Protein AF-A0A524KG65-F1 (afdb_monomer)

Sequence (149 aa):
MTSKSSDSTNLRGWHVHKFGGTSLGDADCFRRVADILLDEPVARQAVVVSAMARTTDALLGLVAAAEQSAPDIATRIDAIATRYQSTVLALVKQKHGSDEILKSFRSDLEDLRDVLRAIALVRQAGDRSRDLIAGYGEIWSSRLLAAYL

Foldseek 3Di:
DDDDDDCPPAQPDEAEEEDEQDCQQALVSLVVVVCVVVVDPHPHYHYAYAFHPCQLVLLLVLLLCLLVVPPCSVVSLVVSLVRLLVRLVSQQVPPVLSVVLNVVVVVLSVVSVVLSPVCNVVSDDDPVSSCSSSCVRRVSSVSSSVSND

Structure (mmCIF, N/CA/C/O backbone):
data_AF-A0A524KG65-F1
#
_entry.id   AF-A0A524KG65-F1
#
loop_
_atom_site.group_PDB
_atom_site.id
_atom_site.type_symbol
_atom_site.label_atom_id
_atom_site.label_alt_id
_atom_site.label_comp_id
_atom_site.label_asym_id
_atom_site.label_entity_id
_atom_site.label_seq_id
_atom_site.pdbx_PDB_ins_code
_atom_site.Cartn_x
_atom_site.Cartn_y
_atom_site.Cartn_z
_atom_site.occupancy
_atom_site.B_iso_or_equiv
_atom_site.auth_seq_id
_atom_site.auth_comp_id
_atom_site.auth_asym_id
_atom_site.auth_atom_id
_atom_site.pdbx_PDB_model_num
ATOM 1 N N . MET A 1 1 ? 12.817 -21.345 -51.011 1.00 40.97 1 MET A N 1
ATOM 2 C CA . MET A 1 1 ? 13.130 -20.112 -50.257 1.00 40.97 1 MET A CA 1
ATOM 3 C C . MET A 1 1 ? 11.965 -19.155 -50.429 1.00 40.97 1 MET A C 1
ATOM 5 O O . MET A 1 1 ? 11.880 -18.491 -51.448 1.00 40.97 1 MET A O 1
ATOM 9 N N . THR A 1 2 ? 11.033 -19.136 -49.483 1.00 35.50 2 THR A N 1
ATOM 10 C CA . THR A 1 2 ? 9.978 -18.117 -49.407 1.00 35.50 2 THR A CA 1
ATOM 11 C C . THR A 1 2 ? 10.112 -17.484 -48.036 1.00 35.50 2 THR A C 1
ATOM 13 O O . THR A 1 2 ? 9.916 -18.151 -47.019 1.00 35.50 2 THR A O 1
ATOM 16 N N . SER A 1 3 ? 10.574 -16.236 -48.021 1.00 42.12 3 SER A N 1
ATOM 17 C CA . SER A 1 3 ? 10.743 -15.449 -46.810 1.00 42.12 3 SER A CA 1
ATOM 18 C C . SER A 1 3 ? 9.386 -15.285 -46.131 1.00 42.12 3 SER A C 1
ATOM 20 O O . SER A 1 3 ? 8.423 -14.805 -46.725 1.00 42.12 3 SER A O 1
ATOM 22 N N . LYS A 1 4 ? 9.306 -15.691 -44.861 1.00 44.69 4 LYS A N 1
ATOM 23 C CA . LYS A 1 4 ? 8.278 -15.184 -43.956 1.00 44.69 4 LYS A CA 1
ATOM 24 C C . LYS A 1 4 ? 8.567 -13.697 -43.783 1.00 44.69 4 LYS A C 1
ATOM 26 O O . LYS A 1 4 ? 9.547 -13.337 -43.136 1.00 44.69 4 LYS A O 1
ATOM 31 N N . SER A 1 5 ? 7.752 -12.853 -44.408 1.00 44.78 5 SER A N 1
ATOM 32 C CA . SER A 1 5 ? 7.679 -11.437 -44.076 1.00 44.78 5 SER A CA 1
ATOM 33 C C . SER A 1 5 ? 7.322 -11.331 -42.597 1.00 44.78 5 SER A C 1
ATOM 35 O O . SER A 1 5 ? 6.235 -11.736 -42.186 1.00 44.78 5 SER A O 1
ATOM 37 N N . SER A 1 6 ? 8.276 -10.858 -41.801 1.00 48.06 6 SER A N 1
ATOM 38 C CA . SER A 1 6 ? 8.077 -10.473 -40.411 1.00 48.06 6 SER A CA 1
ATOM 39 C C . SER A 1 6 ? 6.921 -9.481 -40.332 1.00 48.06 6 SER A C 1
ATOM 41 O O . SER A 1 6 ? 6.982 -8.405 -40.927 1.00 48.06 6 SER A O 1
ATOM 43 N N . ASP A 1 7 ? 5.874 -9.888 -39.628 1.00 46.41 7 ASP A N 1
ATOM 44 C CA . ASP A 1 7 ? 4.652 -9.138 -39.384 1.00 46.41 7 ASP A CA 1
ATOM 45 C C . ASP A 1 7 ? 4.997 -7.868 -38.581 1.00 46.41 7 ASP A C 1
ATOM 47 O O . ASP A 1 7 ? 5.198 -7.902 -37.369 1.00 46.41 7 ASP A O 1
ATOM 51 N N . SER A 1 8 ? 5.157 -6.739 -39.273 1.00 50.00 8 SER A N 1
ATOM 52 C CA . SER A 1 8 ? 5.513 -5.430 -38.703 1.00 50.00 8 SER A CA 1
ATOM 53 C C . SER A 1 8 ? 4.308 -4.699 -38.093 1.00 50.00 8 SER A C 1
ATOM 55 O O . SER A 1 8 ? 4.357 -3.496 -37.827 1.00 50.00 8 SER A O 1
ATOM 57 N N . THR A 1 9 ? 3.212 -5.418 -37.851 1.00 49.22 9 THR A N 1
ATOM 58 C CA . THR A 1 9 ? 1.878 -4.827 -37.713 1.00 49.22 9 THR A CA 1
ATOM 59 C C . THR A 1 9 ? 1.445 -4.557 -36.268 1.00 49.22 9 THR A C 1
ATOM 61 O O . THR A 1 9 ? 0.345 -4.054 -36.066 1.00 49.22 9 THR A O 1
ATOM 64 N N . ASN A 1 10 ? 2.287 -4.795 -35.250 1.00 53.31 10 ASN A N 1
ATOM 65 C CA . ASN A 1 10 ? 1.865 -4.616 -33.847 1.00 53.31 10 ASN A CA 1
ATOM 66 C C . ASN A 1 10 ? 2.751 -3.725 -32.954 1.00 53.31 10 ASN A C 1
ATOM 68 O O . ASN A 1 10 ? 2.556 -3.678 -31.747 1.00 53.31 10 ASN A O 1
ATOM 72 N N . LEU A 1 11 ? 3.670 -2.932 -33.520 1.00 55.81 11 LEU A N 1
ATOM 73 C CA . LEU A 1 11 ? 4.512 -1.998 -32.740 1.00 55.81 11 LEU A CA 1
ATOM 74 C C . LEU A 1 11 ? 3.788 -0.712 -32.279 1.00 55.81 11 LEU A C 1
ATOM 76 O O . LEU A 1 11 ? 4.403 0.159 -31.668 1.00 55.81 11 LEU A O 1
ATOM 80 N N . ARG A 1 12 ? 2.495 -0.546 -32.599 1.00 67.19 12 ARG A N 1
ATOM 81 C CA . ARG A 1 12 ? 1.705 0.662 -32.272 1.00 67.19 12 ARG A CA 1
ATOM 82 C C . ARG A 1 12 ? 0.564 0.427 -31.275 1.00 67.19 12 ARG A C 1
ATOM 84 O O . ARG A 1 12 ? -0.044 1.408 -30.838 1.00 67.19 12 ARG A O 1
ATOM 91 N N . GLY A 1 13 ? 0.264 -0.829 -30.940 1.00 84.50 13 GLY A N 1
ATOM 92 C CA . GLY A 1 13 ? -0.761 -1.189 -29.959 1.00 84.50 13 GLY A CA 1
ATOM 93 C C . GLY A 1 13 ? -0.277 -0.979 -28.524 1.00 84.50 13 GLY A C 1
ATOM 94 O O . GLY A 1 13 ? 0.922 -1.011 -28.262 1.00 84.50 13 GLY A O 1
ATOM 95 N N . TRP A 1 14 ? -1.207 -0.743 -27.600 1.00 92.81 14 TRP A N 1
ATOM 96 C CA . TRP A 1 14 ? -0.913 -0.823 -26.170 1.00 92.81 14 TRP A CA 1
ATOM 97 C C . TRP A 1 14 ? -0.894 -2.287 -25.744 1.00 92.81 14 TRP A C 1
ATOM 99 O O . TRP A 1 14 ? -1.853 -3.007 -26.025 1.00 92.81 14 TRP A O 1
ATOM 109 N N . HIS A 1 15 ? 0.144 -2.700 -25.023 1.00 94.19 15 HIS A N 1
ATOM 110 C CA . HIS A 1 15 ? 0.111 -3.942 -24.264 1.00 94.19 15 HIS A CA 1
ATOM 111 C C . HIS A 1 15 ? -0.257 -3.645 -22.810 1.00 94.19 15 HIS A C 1
ATOM 113 O O . HIS A 1 15 ? 0.260 -2.699 -22.221 1.00 94.19 15 HIS A O 1
ATOM 119 N N . VAL A 1 16 ? -1.197 -4.401 -22.241 1.00 95.81 16 VAL A N 1
ATOM 120 C CA . VAL A 1 16 ? -1.684 -4.177 -20.877 1.00 95.81 16 VAL A CA 1
ATOM 121 C C . VAL A 1 16 ? -1.302 -5.363 -20.002 1.00 95.81 16 VAL A C 1
ATOM 123 O O . VAL A 1 16 ? -1.796 -6.469 -20.206 1.00 95.81 16 VAL A O 1
ATOM 126 N N . HIS A 1 17 ? -0.471 -5.117 -18.992 1.00 97.00 17 HIS A N 1
ATOM 127 C CA . HIS A 1 17 ? -0.075 -6.113 -18.001 1.00 97.00 17 HIS A CA 1
ATOM 128 C C . HIS A 1 17 ? -0.921 -5.960 -16.748 1.00 97.00 17 HIS A C 1
ATOM 130 O O . HIS A 1 17 ? -1.131 -4.847 -16.265 1.00 97.00 17 HIS A O 1
ATOM 136 N N . LYS A 1 18 ? -1.356 -7.084 -16.175 1.00 97.69 18 LYS A N 1
ATOM 137 C CA . LYS A 1 18 ? -1.978 -7.103 -14.852 1.00 97.69 18 LYS A CA 1
ATOM 138 C C . LYS A 1 18 ? -1.181 -7.986 -13.907 1.00 97.69 18 LYS A C 1
ATOM 140 O O . LYS A 1 18 ? -1.081 -9.191 -14.126 1.00 97.69 18 LYS A O 1
ATOM 145 N N . PHE A 1 19 ? -0.718 -7.414 -12.799 1.00 98.19 19 PHE A N 1
ATOM 146 C CA . PHE A 1 19 ? -0.028 -8.141 -11.732 1.00 98.19 19 PHE A CA 1
ATOM 147 C C . PHE A 1 19 ? -0.912 -8.227 -10.485 1.00 98.19 19 PHE A C 1
ATOM 149 O O . PHE A 1 19 ? -1.469 -7.235 -10.014 1.00 98.19 19 PHE A O 1
ATOM 156 N N . GLY A 1 20 ? -1.118 -9.446 -9.979 1.00 97.50 20 GLY A N 1
ATOM 157 C CA . GLY A 1 20 ? -1.858 -9.682 -8.736 1.00 97.50 20 GLY A CA 1
ATOM 158 C C . GLY A 1 20 ? -1.002 -9.447 -7.494 1.00 97.50 20 GLY A C 1
ATOM 159 O O . GLY A 1 20 ? 0.211 -9.298 -7.587 1.00 97.50 20 GLY A O 1
ATOM 160 N N . GLY A 1 21 ? -1.625 -9.473 -6.314 1.00 95.44 21 GLY A N 1
ATOM 161 C CA . GLY A 1 21 ? -0.906 -9.189 -5.069 1.00 95.44 21 GLY A CA 1
ATOM 162 C C . GLY A 1 21 ? 0.219 -10.179 -4.760 1.00 95.44 21 GLY A C 1
ATOM 163 O O . GLY A 1 21 ? 1.250 -9.779 -4.230 1.00 95.44 21 GLY A O 1
ATOM 164 N N . THR A 1 22 ? 0.083 -11.450 -5.151 1.00 95.25 22 THR A N 1
ATOM 165 C CA . THR A 1 22 ? 1.156 -12.456 -5.036 1.00 95.25 22 THR A CA 1
ATOM 166 C C . THR A 1 22 ? 2.374 -12.121 -5.897 1.00 95.25 22 THR A C 1
ATOM 168 O O . THR A 1 22 ? 3.498 -12.387 -5.486 1.00 95.25 22 THR A O 1
ATOM 171 N N . SER A 1 23 ? 2.175 -11.474 -7.049 1.00 96.19 23 SER A N 1
ATOM 172 C CA . SER A 1 23 ? 3.249 -10.955 -7.905 1.00 96.19 23 SER A CA 1
ATOM 173 C C . SER A 1 23 ? 3.930 -9.710 -7.324 1.00 96.19 23 SER A C 1
ATOM 175 O O . SER A 1 23 ? 4.927 -9.264 -7.873 1.00 96.19 23 SER A O 1
ATOM 177 N N . LEU A 1 24 ? 3.408 -9.153 -6.227 1.00 96.94 24 LEU A N 1
ATOM 178 C CA . LEU A 1 24 ? 3.871 -7.925 -5.569 1.00 96.94 24 LEU A CA 1
ATOM 179 C C . LEU A 1 24 ? 4.045 -8.157 -4.056 1.00 96.94 24 LEU A C 1
ATOM 181 O O . LEU A 1 24 ? 3.762 -7.290 -3.232 1.00 96.94 24 LEU A O 1
ATOM 185 N N . GLY A 1 25 ? 4.425 -9.376 -3.661 1.00 94.12 25 GLY A N 1
ATOM 186 C CA . GLY A 1 25 ? 4.481 -9.781 -2.255 1.00 94.12 25 GLY A CA 1
ATOM 187 C C . GLY A 1 25 ? 5.614 -9.135 -1.453 1.00 94.12 25 GLY A C 1
ATOM 188 O O . GLY A 1 25 ? 5.432 -8.833 -0.273 1.00 94.12 25 GLY A O 1
ATOM 189 N N . ASP A 1 26 ? 6.758 -8.911 -2.088 1.00 96.88 26 ASP A N 1
ATOM 190 C CA . ASP A 1 26 ? 7.988 -8.386 -1.493 1.00 96.88 26 ASP A CA 1
ATOM 191 C C . ASP A 1 26 ? 8.893 -7.783 -2.579 1.00 96.88 26 ASP A C 1
ATOM 193 O O . ASP A 1 26 ? 8.561 -7.813 -3.765 1.00 96.88 26 ASP A O 1
ATOM 197 N N . ALA A 1 27 ? 10.052 -7.253 -2.184 1.00 97.94 27 ALA A N 1
ATOM 198 C CA . ALA A 1 27 ? 10.985 -6.615 -3.106 1.00 97.94 27 ALA A CA 1
ATOM 199 C C . ALA A 1 27 ? 11.404 -7.538 -4.262 1.00 97.94 27 ALA A C 1
ATOM 201 O O . ALA A 1 27 ? 11.427 -7.096 -5.405 1.00 97.94 27 ALA A O 1
ATOM 202 N N . ASP A 1 28 ? 11.673 -8.819 -4.008 1.00 98.06 28 ASP A N 1
ATOM 203 C CA . ASP A 1 28 ? 12.082 -9.757 -5.058 1.00 98.06 28 ASP A CA 1
ATOM 204 C C . ASP A 1 28 ? 10.959 -9.982 -6.078 1.00 98.06 28 ASP A C 1
ATOM 206 O O . ASP A 1 28 ? 11.222 -10.107 -7.275 1.00 98.06 28 ASP A O 1
ATOM 210 N N . CYS A 1 29 ? 9.702 -9.996 -5.628 1.00 98.19 29 CYS A N 1
ATOM 211 C CA . CYS A 1 29 ? 8.542 -10.034 -6.513 1.00 98.19 29 CYS A CA 1
ATOM 212 C C . CYS A 1 29 ? 8.474 -8.799 -7.424 1.00 98.19 29 CYS A C 1
ATOM 214 O O . CYS A 1 29 ? 8.304 -8.956 -8.632 1.00 98.19 29 CYS A O 1
ATOM 216 N N . PHE A 1 30 ? 8.662 -7.595 -6.873 1.00 98.50 30 PHE A N 1
ATOM 217 C CA . PHE A 1 30 ? 8.696 -6.360 -7.668 1.00 98.50 30 PHE A CA 1
ATOM 218 C C . PHE A 1 30 ? 9.830 -6.370 -8.699 1.00 98.50 30 PHE A C 1
ATOM 220 O O . PHE A 1 30 ? 9.597 -5.961 -9.833 1.00 98.50 30 PHE A O 1
ATOM 227 N N . ARG A 1 31 ? 11.021 -6.888 -8.351 1.00 98.38 31 ARG A N 1
ATOM 228 C CA . ARG A 1 31 ? 12.127 -7.020 -9.320 1.00 98.38 31 ARG A CA 1
ATOM 229 C C . ARG A 1 31 ? 11.745 -7.913 -10.493 1.00 98.38 31 ARG A C 1
ATOM 231 O O . ARG A 1 31 ? 11.861 -7.482 -11.629 1.00 98.38 31 ARG A O 1
ATOM 238 N N . ARG A 1 32 ? 11.158 -9.085 -10.226 1.00 98.31 32 ARG A N 1
ATOM 239 C CA . ARG A 1 32 ? 10.677 -9.981 -11.294 1.00 98.31 32 ARG A CA 1
ATOM 240 C C . ARG A 1 32 ? 9.613 -9.333 -12.181 1.00 98.31 32 ARG A C 1
ATOM 242 O O . ARG A 1 32 ? 9.589 -9.585 -13.378 1.00 98.31 32 ARG A O 1
ATOM 249 N N . VAL A 1 33 ? 8.716 -8.530 -11.604 1.00 98.19 33 VAL A N 1
ATOM 250 C CA . VAL A 1 33 ? 7.728 -7.771 -12.386 1.00 98.19 33 VAL A CA 1
ATOM 251 C C . VAL A 1 33 ? 8.415 -6.734 -13.273 1.00 98.19 33 VAL A C 1
ATOM 253 O O . VAL A 1 33 ? 8.058 -6.624 -14.441 1.00 98.19 33 VAL A O 1
ATOM 256 N N . ALA A 1 34 ? 9.398 -6.003 -12.746 1.00 97.50 34 ALA A N 1
ATOM 257 C CA . ALA A 1 34 ? 10.157 -5.040 -13.534 1.00 97.50 34 ALA A CA 1
ATOM 258 C C . ALA A 1 34 ? 10.936 -5.713 -14.668 1.00 97.50 34 ALA A C 1
ATOM 260 O O . ALA A 1 34 ? 10.870 -5.226 -15.788 1.00 97.50 34 ALA A O 1
ATOM 261 N N . ASP A 1 35 ? 11.579 -6.856 -14.415 1.00 97.56 35 ASP A N 1
ATOM 262 C CA . ASP A 1 35 ? 12.291 -7.619 -15.446 1.00 97.56 35 ASP A CA 1
ATOM 263 C C . ASP A 1 35 ? 11.344 -7.993 -16.603 1.00 97.56 35 ASP A C 1
ATOM 265 O O . ASP A 1 35 ? 11.656 -7.743 -17.762 1.00 97.56 35 ASP A O 1
ATOM 269 N N . ILE A 1 36 ? 10.129 -8.479 -16.300 1.00 96.38 36 ILE A N 1
ATOM 270 C CA . ILE A 1 36 ? 9.103 -8.784 -17.320 1.00 96.38 36 ILE A CA 1
ATOM 271 C C . ILE A 1 36 ? 8.751 -7.550 -18.162 1.00 96.38 36 ILE A C 1
ATOM 273 O O . ILE A 1 36 ? 8.557 -7.669 -19.370 1.00 96.38 36 ILE A O 1
ATOM 277 N N . LEU A 1 37 ? 8.613 -6.385 -17.525 1.00 96.19 37 LEU A N 1
ATOM 278 C CA . LEU A 1 37 ? 8.231 -5.145 -18.203 1.00 96.19 37 LEU A CA 1
ATOM 279 C C . LEU A 1 37 ? 9.374 -4.590 -19.064 1.00 96.19 37 LEU A C 1
ATOM 281 O O . LEU A 1 37 ? 9.132 -4.146 -20.184 1.00 96.19 37 LEU A O 1
ATOM 285 N N . LEU A 1 38 ? 10.607 -4.637 -18.553 1.00 94.44 38 LEU A N 1
ATOM 286 C CA . LEU A 1 38 ? 11.800 -4.086 -19.198 1.00 94.44 38 LEU A CA 1
ATOM 287 C C . LEU A 1 38 ? 12.328 -4.967 -20.340 1.00 94.44 38 LEU A C 1
ATOM 289 O O . LEU A 1 38 ? 12.873 -4.432 -21.305 1.00 94.44 38 LEU A O 1
ATOM 293 N N . ASP A 1 39 ? 12.147 -6.287 -20.261 1.00 94.19 39 ASP A N 1
ATOM 294 C CA . ASP A 1 39 ? 12.585 -7.230 -21.301 1.00 94.19 39 ASP A CA 1
ATOM 295 C C . ASP A 1 39 ? 11.651 -7.262 -22.520 1.00 94.19 39 ASP A C 1
ATOM 297 O O . ASP A 1 39 ? 11.967 -7.869 -23.549 1.00 94.19 39 ASP A O 1
ATOM 301 N N . GLU A 1 40 ? 10.481 -6.634 -22.432 1.00 88.62 40 GLU A N 1
ATOM 302 C CA . GLU A 1 40 ? 9.483 -6.740 -23.480 1.00 88.62 40 GLU A CA 1
ATOM 303 C C . GLU A 1 40 ? 9.698 -5.705 -24.607 1.00 88.62 40 GLU A C 1
ATOM 305 O O . GLU A 1 40 ? 9.682 -4.495 -24.373 1.00 88.62 40 GLU A O 1
ATOM 310 N N . PRO A 1 41 ? 9.829 -6.143 -25.876 1.00 85.12 41 PRO A N 1
ATOM 311 C CA . PRO A 1 41 ? 10.158 -5.269 -26.999 1.00 85.12 41 PRO A CA 1
ATOM 312 C C . PRO A 1 41 ? 8.919 -4.562 -27.583 1.00 85.12 41 PRO A C 1
ATOM 314 O O . PRO A 1 41 ? 8.682 -4.602 -28.794 1.00 85.12 41 PRO A O 1
ATOM 317 N N . VAL A 1 42 ? 8.108 -3.915 -26.740 1.00 84.94 42 VAL A N 1
ATOM 318 C CA . VAL A 1 42 ? 6.924 -3.143 -27.159 1.00 84.94 42 VAL A CA 1
ATOM 319 C C . VAL A 1 42 ? 7.072 -1.662 -26.810 1.00 84.94 42 VAL A C 1
ATOM 321 O O . VAL A 1 42 ? 7.576 -1.288 -25.759 1.00 84.94 42 VAL A O 1
ATOM 324 N N . ALA A 1 43 ? 6.605 -0.783 -27.700 1.00 81.12 43 ALA A N 1
ATOM 325 C CA . ALA A 1 43 ? 6.783 0.662 -27.533 1.00 81.12 43 ALA A CA 1
ATOM 326 C C . ALA A 1 43 ? 5.812 1.305 -26.522 1.00 81.12 43 ALA A C 1
ATOM 328 O O . ALA A 1 43 ? 6.026 2.446 -26.112 1.00 81.12 43 ALA A O 1
ATOM 329 N N . ARG A 1 44 ? 4.702 0.634 -26.177 1.00 92.00 4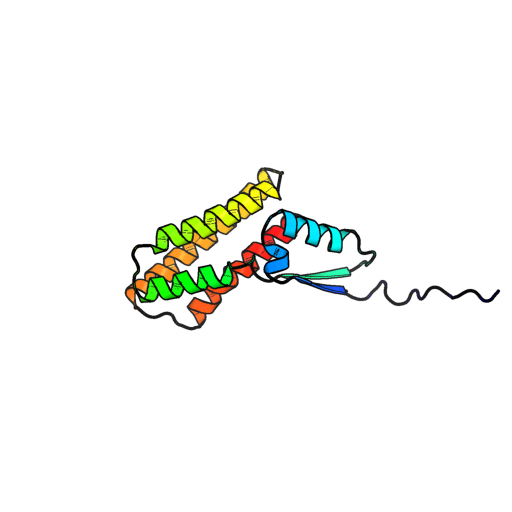4 ARG A N 1
ATOM 330 C CA . ARG A 1 44 ? 3.644 1.170 -25.303 1.00 92.00 44 ARG A CA 1
ATOM 331 C C . ARG A 1 44 ? 3.096 0.088 -24.380 1.00 92.00 44 ARG A C 1
ATOM 333 O O . ARG A 1 44 ? 2.399 -0.816 -24.840 1.00 92.00 44 ARG A O 1
ATOM 340 N N . GLN A 1 45 ? 3.347 0.241 -23.085 1.00 94.81 45 GLN A N 1
ATOM 341 C CA . GLN A 1 45 ? 2.830 -0.636 -22.037 1.00 94.81 45 GLN A CA 1
ATOM 342 C C . GLN A 1 45 ? 1.949 0.141 -21.064 1.00 94.81 45 GLN A C 1
ATOM 344 O O . GLN A 1 45 ? 2.279 1.258 -20.671 1.00 94.81 45 GLN A O 1
ATOM 349 N N . ALA A 1 46 ? 0.848 -0.471 -20.642 1.00 96.00 46 ALA A N 1
ATOM 350 C CA . ALA A 1 46 ? 0.069 -0.053 -19.487 1.00 96.00 46 ALA A CA 1
ATOM 351 C C . ALA A 1 46 ? 0.145 -1.146 -18.419 1.00 96.00 46 ALA A C 1
ATOM 353 O O . ALA A 1 46 ? 0.032 -2.333 -18.726 1.00 96.00 46 ALA A O 1
ATOM 354 N N . VAL A 1 47 ? 0.313 -0.752 -17.160 1.00 97.75 47 VAL A N 1
ATOM 355 C CA . VAL A 1 47 ? 0.476 -1.691 -16.047 1.00 97.75 47 VAL A CA 1
ATOM 356 C C . VAL A 1 47 ? -0.623 -1.462 -15.022 1.00 97.75 47 VAL A C 1
ATOM 358 O O . VAL A 1 47 ? -0.805 -0.355 -14.521 1.00 97.75 47 VAL A O 1
ATOM 361 N N . VAL A 1 48 ? -1.349 -2.528 -14.701 1.00 98.19 48 VAL A N 1
ATOM 362 C CA . VAL A 1 48 ? -2.369 -2.567 -13.654 1.00 98.19 48 VAL A CA 1
ATOM 363 C C . VAL A 1 48 ? -1.858 -3.451 -12.526 1.00 98.19 48 VAL A C 1
ATOM 365 O O . VAL A 1 48 ? -1.556 -4.629 -12.725 1.00 98.19 48 VAL A O 1
ATOM 368 N N . VAL A 1 49 ? -1.782 -2.897 -11.323 1.00 98.19 49 VAL A N 1
ATOM 369 C CA . VAL A 1 49 ? -1.320 -3.618 -10.135 1.00 98.19 49 VAL A CA 1
ATOM 370 C C . VAL A 1 49 ? -2.428 -3.729 -9.100 1.00 98.19 49 VAL A C 1
AT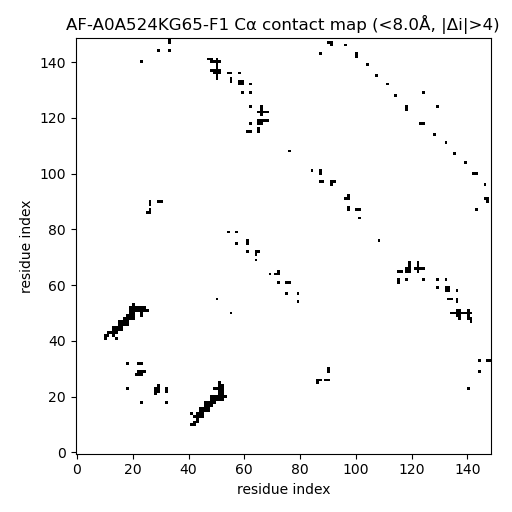OM 372 O O . VAL A 1 49 ? -3.219 -2.809 -8.912 1.00 98.19 49 VAL A O 1
ATOM 375 N N . SER A 1 50 ? -2.489 -4.876 -8.432 1.00 98.25 50 SER A N 1
ATOM 376 C CA . SER A 1 50 ? -3.206 -5.015 -7.163 1.00 98.25 50 SER A CA 1
ATOM 377 C C . SER A 1 50 ? -2.326 -4.541 -6.003 1.00 98.25 50 SER A C 1
ATOM 379 O O . SER A 1 50 ? -1.109 -4.457 -6.151 1.00 98.25 50 SER A O 1
ATOM 381 N N . ALA A 1 51 ? -2.914 -4.333 -4.823 1.00 98.31 51 ALA A N 1
ATOM 382 C CA . ALA A 1 51 ? -2.140 -4.154 -3.599 1.00 98.31 51 ALA A CA 1
ATOM 383 C C . ALA A 1 51 ? -1.118 -5.287 -3.378 1.00 98.31 51 ALA A C 1
ATOM 385 O O . ALA A 1 51 ? -1.340 -6.431 -3.789 1.00 98.31 51 ALA A O 1
ATOM 386 N N . MET A 1 52 ? -0.029 -4.990 -2.657 1.00 98.25 52 MET A N 1
ATOM 387 C CA . MET A 1 52 ? 0.927 -6.015 -2.219 1.00 98.25 52 MET A CA 1
ATOM 388 C C . MET A 1 52 ? 0.206 -7.163 -1.500 1.00 98.25 52 MET A C 1
ATOM 390 O O . MET A 1 52 ? -0.784 -6.932 -0.802 1.00 98.25 52 MET A O 1
ATOM 394 N N . ALA A 1 53 ? 0.706 -8.399 -1.634 1.00 97.94 53 ALA A N 1
ATOM 395 C CA . ALA A 1 53 ? 0.055 -9.587 -1.069 1.00 97.94 53 ALA A CA 1
ATOM 396 C C . ALA A 1 53 ? -0.423 -9.347 0.373 1.00 97.94 53 ALA A C 1
ATOM 398 O O . ALA A 1 53 ? 0.349 -8.843 1.189 1.00 97.94 53 ALA A O 1
ATOM 399 N N . ARG A 1 54 ? -1.673 -9.715 0.684 1.00 98.00 54 ARG A N 1
ATOM 400 C CA . ARG A 1 54 ? -2.304 -9.593 2.017 1.00 98.00 54 ARG A CA 1
ATOM 401 C C . ARG A 1 54 ? -2.517 -8.167 2.541 1.00 98.00 54 ARG A C 1
ATOM 403 O O . ARG A 1 54 ? -3.098 -8.019 3.611 1.00 98.00 54 ARG A O 1
ATOM 410 N N . THR A 1 55 ? -2.111 -7.125 1.816 1.00 98.44 55 THR A N 1
ATOM 411 C CA . THR A 1 55 ? -2.291 -5.736 2.262 1.00 98.44 55 THR A CA 1
ATOM 412 C C . THR A 1 55 ? -3.764 -5.338 2.300 1.00 98.44 55 THR A C 1
ATOM 414 O O . THR A 1 55 ? -4.197 -4.794 3.309 1.00 98.44 55 THR A O 1
ATOM 417 N N . THR A 1 56 ? -4.561 -5.680 1.281 1.00 98.31 56 THR A N 1
ATOM 418 C CA . THR A 1 56 ? -6.013 -5.416 1.281 1.00 98.31 56 THR A CA 1
ATOM 419 C C . THR A 1 56 ? -6.711 -6.078 2.472 1.00 98.31 56 THR A C 1
ATOM 421 O O . THR A 1 56 ? -7.464 -5.422 3.186 1.00 98.31 56 THR A O 1
ATOM 424 N N . ASP A 1 57 ? -6.398 -7.349 2.750 1.00 98.56 57 ASP A N 1
ATOM 425 C CA . ASP A 1 57 ? -6.953 -8.073 3.901 1.00 98.56 57 ASP A CA 1
ATOM 426 C C . ASP A 1 57 ? -6.564 -7.408 5.231 1.00 98.56 57 ASP A C 1
ATOM 428 O O . ASP A 1 57 ? -7.386 -7.295 6.139 1.00 98.56 57 ASP A O 1
ATOM 432 N N . ALA A 1 58 ? -5.314 -6.945 5.354 1.00 98.69 58 ALA A N 1
ATOM 433 C CA . ALA A 1 58 ? -4.838 -6.250 6.547 1.00 98.69 58 ALA A CA 1
ATOM 434 C C . ALA A 1 58 ? -5.548 -4.900 6.747 1.00 98.69 58 ALA A C 1
ATOM 436 O O . ALA A 1 58 ? -5.951 -4.582 7.865 1.00 98.69 58 ALA A O 1
ATOM 437 N N . LEU A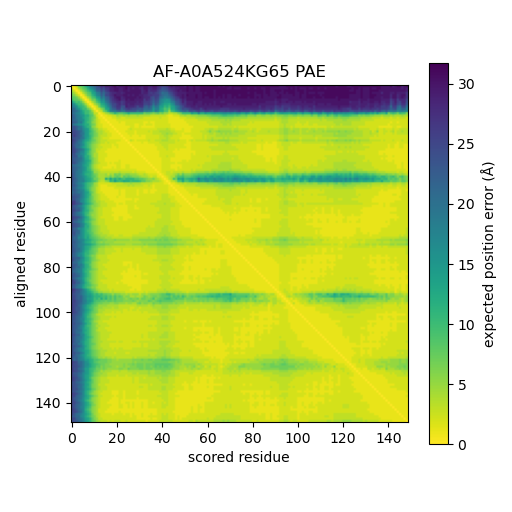 1 59 ? -5.747 -4.140 5.667 1.00 98.81 59 LEU A N 1
ATOM 438 C CA . LEU A 1 59 ? -6.452 -2.856 5.670 1.00 98.81 59 LEU A CA 1
ATOM 439 C C . LEU A 1 59 ? -7.932 -3.023 6.037 1.00 98.81 59 LEU A C 1
ATOM 441 O O . LEU A 1 59 ? -8.432 -2.327 6.916 1.00 98.81 59 LEU A O 1
ATOM 445 N N . LEU A 1 60 ? -8.626 -3.999 5.451 1.00 98.62 60 LEU A N 1
ATOM 446 C CA . LEU A 1 60 ? -10.008 -4.316 5.828 1.00 98.62 60 LEU A CA 1
ATOM 447 C C . LEU A 1 60 ? -10.104 -4.861 7.261 1.00 98.62 60 LEU A C 1
ATOM 449 O O . LEU A 1 60 ? -11.055 -4.560 7.983 1.00 98.62 60 LEU A O 1
ATOM 453 N N . GLY A 1 61 ? -9.088 -5.599 7.711 1.00 98.69 61 GLY A N 1
ATOM 454 C CA . GLY A 1 61 ? -8.957 -6.026 9.100 1.00 98.69 61 GLY A CA 1
ATOM 455 C C . GLY A 1 61 ? -8.848 -4.856 10.082 1.00 98.69 61 GLY A C 1
ATOM 456 O O . GLY A 1 61 ? -9.395 -4.943 11.180 1.00 98.69 61 GLY A O 1
ATOM 457 N N . LEU A 1 62 ? -8.204 -3.746 9.696 1.00 98.75 62 LEU A N 1
ATOM 458 C CA . LEU A 1 62 ? -8.193 -2.516 10.497 1.00 98.75 62 LEU A CA 1
ATOM 459 C C . LEU A 1 62 ? -9.588 -1.903 10.615 1.00 98.75 62 LEU A C 1
ATOM 461 O O . LEU A 1 62 ? -9.955 -1.460 11.700 1.00 98.75 62 LEU A O 1
ATOM 465 N N . VAL A 1 63 ? -10.376 -1.912 9.535 1.00 98.62 63 VAL A N 1
ATOM 466 C CA . VAL A 1 63 ? -11.761 -1.420 9.567 1.00 98.62 63 VAL A CA 1
ATOM 467 C C . VAL A 1 63 ? -12.599 -2.229 10.550 1.00 98.62 63 VAL A C 1
ATOM 469 O O . VAL A 1 63 ? -13.209 -1.653 11.448 1.00 98.62 63 VAL A O 1
ATOM 472 N N . ALA A 1 64 ? -12.565 -3.558 10.436 1.00 98.38 64 ALA A N 1
ATOM 473 C CA . ALA A 1 64 ? -13.301 -4.442 11.337 1.00 98.38 64 ALA A CA 1
ATOM 474 C C . ALA A 1 64 ? -12.857 -4.278 12.804 1.00 98.38 64 ALA A C 1
ATOM 476 O O . ALA A 1 64 ? -13.684 -4.293 13.717 1.00 98.38 64 ALA A O 1
ATOM 477 N N . ALA A 1 65 ? -11.554 -4.086 13.034 1.00 98.38 65 ALA A N 1
ATOM 478 C CA . ALA A 1 65 ? -11.001 -3.806 14.356 1.00 98.38 65 ALA A CA 1
ATOM 479 C C . ALA A 1 65 ? -11.476 -2.447 14.904 1.00 98.38 65 ALA A C 1
ATOM 481 O O . ALA A 1 65 ? -11.807 -2.348 16.085 1.00 98.38 65 ALA A O 1
ATOM 482 N N . ALA A 1 66 ? -11.565 -1.415 14.061 1.00 98.38 66 ALA A N 1
ATOM 483 C CA . ALA A 1 66 ? -12.081 -0.104 14.4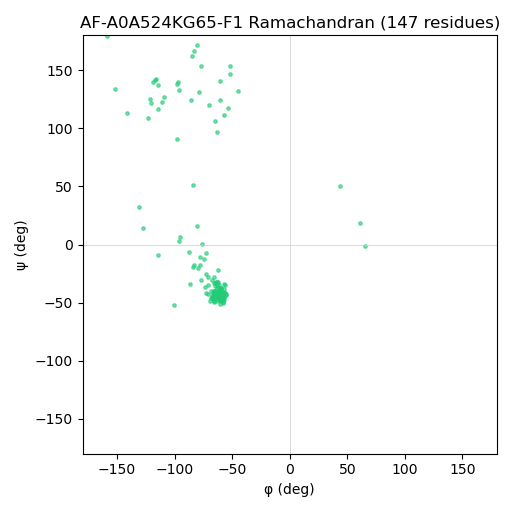45 1.00 98.38 66 ALA A CA 1
ATOM 484 C C . ALA A 1 66 ? -13.568 -0.147 14.812 1.00 98.38 66 ALA A C 1
ATOM 486 O O . ALA A 1 66 ? -13.934 0.400 15.851 1.00 98.38 66 ALA A O 1
ATOM 487 N N . GLU A 1 67 ? -14.408 -0.862 14.055 1.00 98.19 67 GLU A N 1
ATOM 488 C CA . GLU A 1 67 ? -15.830 -1.061 14.393 1.00 98.19 67 GLU A CA 1
ATOM 489 C C . GLU A 1 67 ? -15.999 -1.673 15.798 1.00 98.19 67 GLU A C 1
ATOM 491 O O . GLU A 1 67 ? -16.886 -1.291 16.561 1.00 98.19 67 GLU A O 1
ATOM 496 N N . GLN A 1 68 ? -15.072 -2.545 16.199 1.00 97.62 68 GLN A N 1
ATOM 497 C CA . GLN A 1 68 ? -15.030 -3.171 17.526 1.00 97.62 68 GLN A CA 1
ATOM 498 C C . GLN A 1 68 ? -14.271 -2.338 18.580 1.00 97.62 68 GLN A C 1
ATOM 500 O O . GLN A 1 68 ? -14.295 -2.671 19.764 1.00 97.62 68 GLN A O 1
ATOM 505 N N . SER A 1 69 ? -13.630 -1.232 18.182 1.00 94.62 69 SER A N 1
ATOM 506 C CA . SER A 1 69 ? -12.620 -0.487 18.959 1.00 94.62 69 SER A CA 1
ATOM 507 C C . SER A 1 69 ? -11.608 -1.395 19.647 1.00 94.62 69 SER A C 1
ATOM 509 O O . SER A 1 69 ? -11.359 -1.291 20.850 1.00 94.62 69 SER A O 1
ATOM 511 N N . ALA A 1 70 ? -11.036 -2.304 18.864 1.00 97.00 70 ALA A N 1
ATOM 512 C CA . ALA A 1 70 ? -9.969 -3.165 19.328 1.00 97.00 70 ALA A CA 1
ATOM 513 C C . ALA A 1 70 ? -8.747 -2.325 19.764 1.00 97.00 70 ALA A C 1
ATOM 515 O O . ALA A 1 70 ? -8.397 -1.344 19.100 1.00 97.00 70 ALA A O 1
ATOM 516 N N . PRO A 1 71 ? -8.063 -2.700 20.858 1.00 95.50 71 PRO A N 1
ATOM 517 C CA . PRO A 1 71 ? -6.922 -1.943 21.375 1.00 95.50 71 PRO A CA 1
ATOM 518 C C . PRO A 1 71 ? -5.645 -2.103 20.530 1.00 95.50 71 PRO A C 1
ATOM 520 O O . PRO A 1 71 ? -4.689 -1.356 20.716 1.00 95.50 71 PRO A O 1
ATOM 523 N N . ASP A 1 72 ? -5.609 -3.063 19.601 1.00 97.56 72 ASP A N 1
ATOM 524 C CA . ASP A 1 72 ? -4.421 -3.461 18.833 1.00 97.56 72 ASP A CA 1
ATOM 525 C C . ASP A 1 72 ? -4.306 -2.787 17.449 1.00 97.56 72 ASP A C 1
ATOM 527 O O . ASP A 1 72 ? -3.404 -3.108 16.673 1.00 97.56 72 ASP A O 1
ATOM 531 N N . ILE A 1 73 ? -5.185 -1.828 17.128 1.00 98.00 73 ILE A N 1
ATOM 532 C CA . ILE A 1 73 ? -5.201 -1.116 15.836 1.00 98.00 73 ILE A CA 1
ATOM 533 C C . ILE A 1 73 ? -3.844 -0.469 15.533 1.00 98.00 73 ILE A C 1
ATOM 535 O O . ILE A 1 73 ? -3.351 -0.580 14.412 1.00 98.00 73 ILE A O 1
ATOM 539 N N . ALA A 1 74 ? -3.216 0.167 16.527 1.00 97.75 74 ALA A N 1
ATOM 540 C CA . ALA A 1 74 ? -1.907 0.800 16.357 1.00 97.75 74 ALA A CA 1
ATOM 541 C C . ALA A 1 74 ? -0.838 -0.222 15.937 1.00 97.75 74 ALA A C 1
ATOM 543 O O . ALA A 1 74 ? -0.171 -0.035 14.924 1.00 97.75 74 ALA A O 1
ATOM 544 N N . THR A 1 75 ? -0.763 -1.358 16.634 1.00 98.38 75 THR A N 1
ATOM 545 C CA . THR A 1 75 ? 0.174 -2.445 16.318 1.00 98.38 75 THR A CA 1
ATOM 546 C C . THR A 1 75 ? -0.064 -3.029 14.923 1.00 98.38 75 THR A C 1
ATOM 548 O O . THR A 1 75 ? 0.887 -3.345 14.209 1.00 98.38 75 THR A O 1
ATOM 551 N N . ARG A 1 76 ? -1.326 -3.148 14.493 1.00 98.62 76 ARG A N 1
ATOM 552 C CA . ARG A 1 76 ? -1.671 -3.607 13.136 1.00 98.62 76 ARG A CA 1
ATOM 553 C C . ARG A 1 76 ? -1.213 -2.618 12.062 1.00 98.62 76 ARG A C 1
ATOM 555 O O . ARG A 1 76 ? -0.679 -3.046 11.039 1.00 98.62 76 ARG A O 1
ATOM 562 N N . ILE A 1 77 ? -1.384 -1.314 12.296 1.00 98.69 77 ILE A N 1
ATOM 563 C CA . ILE A 1 77 ? -0.870 -0.263 11.405 1.00 98.69 77 ILE A CA 1
ATOM 564 C C . ILE A 1 77 ? 0.658 -0.333 11.330 1.00 98.69 77 ILE A C 1
ATOM 566 O O . ILE A 1 77 ? 1.213 -0.298 10.233 1.00 98.69 77 ILE A O 1
ATOM 570 N N . ASP A 1 78 ? 1.337 -0.500 12.465 1.00 98.56 78 ASP A N 1
ATOM 571 C CA . ASP A 1 78 ? 2.800 -0.583 12.515 1.00 98.56 78 ASP A CA 1
ATOM 572 C C . ASP A 1 78 ? 3.340 -1.801 11.752 1.00 98.56 78 ASP A C 1
ATOM 574 O O . ASP A 1 78 ? 4.373 -1.707 11.084 1.00 98.56 78 ASP A O 1
ATOM 578 N N . ALA A 1 79 ? 2.623 -2.930 11.768 1.00 98.62 79 ALA A N 1
ATOM 579 C CA . ALA A 1 79 ? 2.974 -4.108 10.976 1.00 98.62 79 ALA A CA 1
ATOM 580 C C . ALA A 1 79 ? 2.889 -3.838 9.460 1.00 98.62 79 ALA A C 1
ATOM 582 O O . ALA A 1 79 ? 3.802 -4.203 8.713 1.00 98.62 79 ALA A O 1
ATOM 583 N N . ILE A 1 80 ? 1.830 -3.154 9.003 1.00 98.62 80 ILE A N 1
ATOM 584 C CA . ILE A 1 80 ? 1.692 -2.723 7.600 1.00 98.62 80 ILE A CA 1
ATOM 585 C C . ILE A 1 80 ? 2.820 -1.750 7.238 1.00 98.62 80 ILE A C 1
ATOM 587 O O . ILE A 1 80 ? 3.486 -1.928 6.215 1.00 98.62 80 ILE A O 1
ATOM 591 N N . ALA A 1 81 ? 3.071 -0.760 8.099 1.00 98.69 81 ALA A N 1
ATOM 592 C CA . ALA A 1 81 ? 4.094 0.255 7.891 1.00 98.69 81 ALA A CA 1
ATOM 593 C C . ALA A 1 81 ? 5.496 -0.351 7.782 1.00 98.69 81 ALA A C 1
ATOM 595 O O . ALA A 1 81 ? 6.213 -0.057 6.829 1.00 98.69 81 ALA A O 1
ATOM 596 N N . THR A 1 82 ? 5.855 -1.248 8.700 1.00 98.62 82 THR A N 1
ATOM 597 C CA . THR A 1 82 ? 7.159 -1.927 8.725 1.00 98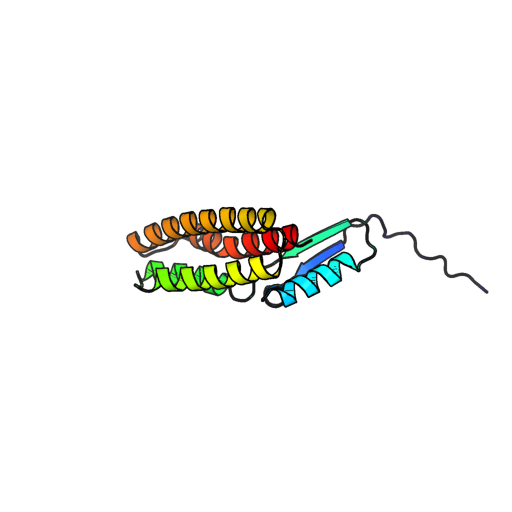.62 82 THR A CA 1
ATOM 598 C C . THR A 1 82 ? 7.389 -2.736 7.450 1.00 98.62 82 THR A C 1
ATOM 600 O O . THR A 1 82 ? 8.452 -2.657 6.824 1.00 98.62 82 THR A O 1
ATOM 603 N N . ARG A 1 83 ? 6.377 -3.496 7.014 1.00 98.44 83 ARG A N 1
ATOM 604 C CA . ARG A 1 83 ? 6.469 -4.299 5.791 1.00 98.44 83 ARG A CA 1
ATOM 605 C C . ARG A 1 83 ? 6.610 -3.431 4.540 1.00 98.44 83 ARG A C 1
ATOM 607 O O . ARG A 1 83 ? 7.436 -3.729 3.679 1.00 98.44 83 ARG A O 1
ATOM 614 N N . TYR A 1 84 ? 5.830 -2.359 4.430 1.00 98.56 84 TYR A N 1
ATOM 615 C CA . TYR A 1 84 ? 5.934 -1.462 3.282 1.00 98.56 84 TYR A CA 1
ATOM 616 C C . TYR A 1 84 ? 7.282 -0.726 3.267 1.00 98.56 84 TYR A C 1
ATOM 618 O O . TYR A 1 84 ? 7.982 -0.754 2.259 1.00 98.56 84 TYR A O 1
ATOM 626 N N . GLN A 1 85 ? 7.706 -0.161 4.403 1.00 98.31 85 GLN A N 1
ATOM 627 C CA . GLN A 1 85 ? 8.981 0.553 4.538 1.00 98.31 85 GLN A CA 1
ATOM 628 C C . GLN A 1 85 ? 10.185 -0.315 4.169 1.00 98.31 85 GLN A C 1
ATOM 630 O O . GLN A 1 85 ? 11.031 0.114 3.387 1.00 98.31 85 GLN A O 1
ATOM 635 N N . SER A 1 86 ? 10.251 -1.543 4.687 1.00 98.06 86 SER A N 1
ATOM 636 C CA . SER A 1 86 ? 11.333 -2.476 4.344 1.00 98.06 86 SER A CA 1
ATOM 637 C C . SER A 1 86 ? 11.370 -2.797 2.847 1.00 98.06 86 SER A C 1
ATOM 639 O O . SER A 1 86 ? 12.449 -2.837 2.259 1.00 98.06 86 SER A O 1
ATOM 641 N N . THR A 1 87 ? 10.206 -2.940 2.208 1.00 98.38 87 THR A N 1
ATOM 642 C CA . THR A 1 87 ? 10.111 -3.178 0.760 1.00 98.38 87 THR A CA 1
ATOM 643 C C . THR A 1 87 ? 10.587 -1.965 -0.045 1.00 98.38 87 THR A C 1
ATOM 645 O O . THR A 1 87 ? 11.376 -2.128 -0.974 1.00 98.38 87 THR A O 1
ATOM 648 N N . VAL A 1 88 ? 10.178 -0.747 0.337 1.00 98.31 88 VAL A N 1
ATOM 649 C CA . VAL A 1 88 ? 10.626 0.502 -0.307 1.00 98.31 88 VAL A CA 1
ATOM 650 C C . VAL A 1 88 ? 12.147 0.633 -0.238 1.00 98.31 88 VAL A C 1
ATOM 652 O O . VAL A 1 88 ? 12.788 0.845 -1.265 1.00 98.31 88 VAL A O 1
ATOM 655 N N . LEU A 1 89 ? 12.736 0.450 0.948 1.00 97.06 89 LEU A N 1
ATOM 656 C CA . LEU A 1 89 ? 14.183 0.580 1.155 1.00 97.06 89 LEU A CA 1
ATOM 657 C C . LEU A 1 89 ? 14.994 -0.499 0.417 1.00 97.06 89 LEU A C 1
ATOM 659 O O . LEU A 1 89 ? 16.144 -0.261 0.049 1.00 97.06 89 LEU A O 1
ATOM 663 N N . ALA A 1 90 ? 14.410 -1.675 0.178 1.00 97.25 90 ALA A N 1
ATOM 664 C CA . ALA A 1 90 ? 15.046 -2.751 -0.580 1.00 97.25 90 ALA A CA 1
ATOM 665 C C . ALA A 1 90 ? 14.989 -2.559 -2.111 1.00 97.25 90 ALA A C 1
ATOM 667 O O . ALA A 1 90 ? 15.775 -3.188 -2.833 1.00 97.25 90 ALA A O 1
ATOM 668 N N . LEU A 1 91 ? 14.065 -1.731 -2.612 1.00 96.62 91 LEU A N 1
ATOM 669 C CA . LEU A 1 91 ? 13.869 -1.463 -4.042 1.00 96.62 91 LEU A CA 1
ATOM 670 C C . LEU A 1 91 ? 14.501 -0.140 -4.479 1.00 96.62 91 LEU A C 1
ATOM 672 O O . LEU A 1 91 ? 15.291 -0.114 -5.422 1.00 96.62 91 LEU A O 1
ATOM 676 N N . VAL A 1 92 ? 14.193 0.951 -3.778 1.00 94.75 92 VAL A N 1
ATOM 677 C CA . VAL A 1 92 ? 14.550 2.314 -4.188 1.00 94.75 92 VAL A CA 1
ATOM 678 C C . VAL A 1 92 ? 15.813 2.757 -3.454 1.00 94.75 92 VAL A C 1
ATOM 680 O O . VAL A 1 92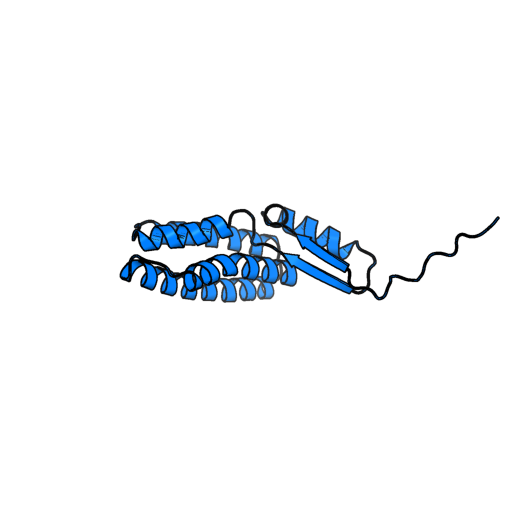 ? 15.768 3.306 -2.353 1.00 94.75 92 VAL A O 1
ATOM 683 N N . LYS A 1 93 ? 16.971 2.497 -4.071 1.00 87.62 93 LYS A N 1
ATOM 684 C CA . LYS A 1 93 ? 18.286 2.776 -3.466 1.00 87.62 93 LYS A CA 1
ATOM 685 C C . LYS A 1 93 ? 18.627 4.266 -3.411 1.00 87.62 93 LYS A C 1
ATOM 687 O O . LYS A 1 93 ? 19.424 4.667 -2.563 1.00 87.62 93 LYS A O 1
ATOM 692 N N . GLN A 1 94 ? 18.068 5.097 -4.298 1.00 89.06 94 GLN A N 1
ATOM 693 C CA . GLN A 1 94 ? 18.264 6.542 -4.198 1.00 89.06 94 GLN A CA 1
ATOM 694 C C . GLN A 1 94 ? 17.507 7.065 -2.976 1.00 89.06 94 GLN A C 1
ATOM 696 O O . GLN A 1 94 ? 16.281 6.967 -2.891 1.00 89.06 94 GLN A O 1
ATOM 701 N N . LYS A 1 95 ? 18.247 7.665 -2.040 1.00 82.62 95 LYS A N 1
ATOM 702 C CA . LYS A 1 95 ? 17.689 8.190 -0.789 1.00 82.62 95 LYS A CA 1
ATOM 703 C C . LYS A 1 95 ? 16.543 9.179 -1.029 1.00 82.62 95 LYS A C 1
ATOM 705 O O . LYS A 1 95 ? 15.514 9.090 -0.380 1.00 82.62 95 LYS A O 1
ATOM 710 N N . HIS A 1 96 ? 16.697 10.080 -1.999 1.00 87.56 96 HIS A N 1
ATOM 711 C CA . HIS A 1 96 ? 15.663 11.072 -2.292 1.00 87.56 96 HIS A CA 1
ATOM 712 C C . HIS A 1 96 ? 14.344 10.429 -2.757 1.00 87.56 96 HIS A C 1
ATOM 714 O O . HIS A 1 96 ? 13.289 10.783 -2.242 1.00 87.56 96 HIS A O 1
ATOM 720 N N . GLY A 1 97 ? 14.405 9.430 -3.648 1.00 88.94 97 GLY A N 1
ATOM 721 C CA . GLY A 1 97 ? 13.213 8.730 -4.141 1.00 88.94 97 GLY A CA 1
ATOM 722 C C . GLY A 1 97 ? 12.515 7.906 -3.057 1.00 88.94 97 GLY A C 1
ATOM 723 O O . GLY A 1 97 ? 11.292 7.945 -2.933 1.00 88.94 97 GLY A O 1
ATOM 724 N N . SER A 1 98 ? 13.279 7.200 -2.216 1.00 93.50 98 SER A N 1
ATOM 725 C CA . SER A 1 98 ? 12.696 6.470 -1.081 1.00 93.50 98 SER A CA 1
ATOM 726 C C . SER A 1 98 ? 12.076 7.417 -0.046 1.00 93.50 98 SER A C 1
ATOM 728 O O . SER A 1 98 ? 10.977 7.142 0.437 1.00 93.50 98 SER A O 1
ATOM 730 N N . ASP A 1 99 ? 12.707 8.557 0.250 1.00 94.94 99 ASP A N 1
ATOM 731 C CA . ASP A 1 99 ? 12.176 9.556 1.185 1.00 94.94 99 ASP A CA 1
ATOM 732 C C . ASP A 1 99 ? 10.828 10.141 0.721 1.00 94.94 99 ASP A C 1
ATOM 734 O O . ASP A 1 99 ? 9.923 10.312 1.545 1.00 94.94 99 ASP A O 1
ATOM 738 N N . GLU A 1 100 ? 10.660 10.411 -0.578 1.00 95.56 100 GLU A N 1
ATOM 739 C CA . GLU A 1 100 ? 9.405 10.920 -1.148 1.00 95.56 100 GLU A CA 1
ATOM 740 C C . GLU A 1 100 ? 8.261 9.907 -1.039 1.00 95.56 100 GLU A C 1
ATOM 742 O O . GLU A 1 100 ? 7.192 10.238 -0.516 1.00 95.56 100 GLU A O 1
ATOM 747 N N . ILE A 1 101 ? 8.497 8.651 -1.435 1.00 97.12 101 ILE A N 1
ATOM 748 C CA . ILE A 1 101 ? 7.500 7.574 -1.324 1.00 97.12 101 ILE A CA 1
ATOM 749 C C . ILE A 1 101 ? 7.085 7.382 0.134 1.00 97.12 101 ILE A C 1
ATOM 751 O O . ILE A 1 101 ? 5.895 7.288 0.444 1.00 97.12 101 ILE A O 1
ATOM 755 N N . LEU A 1 102 ? 8.060 7.341 1.045 1.00 98.19 102 LEU A N 1
ATOM 756 C CA . LEU A 1 102 ? 7.797 7.165 2.469 1.00 98.19 102 LEU A CA 1
ATOM 757 C C . LEU A 1 102 ? 7.084 8.372 3.079 1.00 98.19 102 LEU A C 1
ATOM 759 O O . LEU A 1 102 ? 6.295 8.200 4.007 1.00 98.19 102 LEU A O 1
ATOM 763 N N . LYS A 1 103 ? 7.318 9.586 2.572 1.00 98.06 103 LYS A N 1
ATOM 764 C CA . LYS A 1 103 ? 6.578 10.781 2.988 1.00 98.06 103 LYS A CA 1
ATOM 765 C C . LYS A 1 103 ? 5.108 10.691 2.585 1.00 98.06 103 LYS A C 1
ATOM 767 O O . LYS A 1 103 ? 4.259 10.876 3.453 1.00 98.06 103 LYS A O 1
ATOM 772 N N . SER A 1 104 ? 4.808 10.366 1.327 1.00 98.00 104 SER A N 1
ATOM 773 C CA . SER A 1 104 ? 3.423 10.178 0.876 1.00 98.00 104 SER A CA 1
ATOM 774 C C . SER A 1 104 ? 2.730 9.047 1.634 1.00 98.00 104 SER A C 1
ATOM 776 O O . SER A 1 104 ? 1.618 9.229 2.112 1.00 98.00 104 SER A O 1
ATOM 778 N N . PHE A 1 105 ? 3.415 7.920 1.839 1.00 98.62 105 PHE A N 1
ATOM 779 C CA . PHE A 1 105 ? 2.886 6.801 2.618 1.00 98.62 105 PHE A CA 1
ATOM 780 C C . PHE A 1 105 ? 2.570 7.179 4.074 1.00 98.62 105 PHE A C 1
ATOM 782 O O . PHE A 1 105 ? 1.547 6.764 4.609 1.00 98.62 105 PHE A O 1
ATOM 789 N N . ARG A 1 106 ? 3.416 7.988 4.729 1.00 98.50 106 ARG A N 1
ATOM 790 C CA . ARG A 1 106 ? 3.131 8.484 6.087 1.00 98.50 106 ARG A CA 1
ATOM 791 C C . ARG A 1 106 ? 1.880 9.361 6.128 1.00 98.50 106 ARG A C 1
ATOM 793 O O . ARG A 1 106 ? 1.081 9.166 7.035 1.00 98.50 106 ARG A O 1
ATOM 800 N N . SER A 1 107 ? 1.701 10.247 5.146 1.00 98.38 107 SER A N 1
ATOM 801 C CA . SER A 1 107 ? 0.483 11.062 5.012 1.00 98.38 107 SER A CA 1
ATOM 802 C C . SER A 1 107 ? -0.756 10.180 4.838 1.00 98.38 107 SER A C 1
ATOM 804 O O . SER A 1 107 ? -1.729 10.341 5.562 1.00 98.38 107 SER A O 1
ATOM 806 N N . ASP A 1 108 ? -0.686 9.177 3.957 1.00 98.56 108 ASP A N 1
ATOM 807 C CA . ASP A 1 108 ? -1.780 8.221 3.749 1.00 98.56 108 ASP A CA 1
ATOM 808 C C . ASP A 1 108 ? -2.123 7.456 5.049 1.00 98.56 108 ASP A C 1
ATOM 810 O O . ASP A 1 108 ? -3.288 7.196 5.345 1.00 98.56 108 ASP A O 1
ATOM 814 N N . LEU A 1 109 ? -1.117 7.106 5.865 1.00 98.50 109 LEU A N 1
ATOM 815 C CA . LEU A 1 109 ? -1.335 6.476 7.173 1.00 98.50 109 LEU A CA 1
ATOM 816 C C . LEU A 1 109 ? -1.927 7.431 8.220 1.00 98.50 109 LEU A C 1
ATOM 818 O O . LEU A 1 109 ? -2.558 6.964 9.169 1.00 98.50 109 LEU A O 1
ATOM 822 N N . GLU A 1 110 ? -1.678 8.735 8.130 1.00 98.44 110 GLU A N 1
ATOM 823 C CA . GLU A 1 110 ? -2.316 9.739 8.991 1.00 98.44 110 GLU A CA 1
ATOM 824 C C . GLU A 1 110 ? -3.805 9.854 8.645 1.00 98.44 110 GLU A C 1
ATOM 826 O O . GLU A 1 110 ? -4.641 9.663 9.530 1.00 98.44 110 GLU A O 1
ATOM 831 N N . ASP A 1 111 ? -4.132 9.990 7.359 1.00 98.31 111 ASP A N 1
ATOM 832 C CA . ASP A 1 111 ? -5.514 10.013 6.866 1.00 98.31 111 ASP A CA 1
ATOM 833 C C . ASP A 1 111 ? -6.273 8.734 7.259 1.00 98.31 111 ASP A C 1
ATOM 835 O O . ASP A 1 111 ? -7.380 8.778 7.804 1.00 98.31 111 ASP A O 1
ATOM 839 N N . LEU A 1 112 ? -5.649 7.569 7.055 1.00 98.38 112 LEU A N 1
ATOM 840 C CA . LEU A 1 112 ? -6.205 6.278 7.452 1.00 98.38 112 LEU A CA 1
ATOM 841 C C . LEU A 1 112 ? -6.485 6.220 8.962 1.00 98.38 112 LEU A C 1
ATOM 843 O O . LEU A 1 112 ? -7.528 5.703 9.366 1.00 98.38 112 LEU A O 1
ATOM 847 N N . ARG A 1 113 ? -5.599 6.758 9.814 1.00 98.44 113 ARG A N 1
ATOM 848 C CA . ARG A 1 113 ? -5.825 6.797 11.272 1.00 98.44 113 ARG A CA 1
ATOM 849 C C . ARG A 1 113 ? -7.032 7.651 11.630 1.00 98.44 113 ARG A C 1
ATOM 851 O O . ARG A 1 113 ? -7.795 7.254 12.510 1.00 98.44 113 ARG A O 1
ATOM 858 N N . ASP A 1 114 ? -7.225 8.781 10.965 1.00 98.06 114 ASP A N 1
ATOM 859 C CA . ASP A 1 114 ? -8.361 9.662 11.231 1.00 98.06 114 ASP A CA 1
ATOM 860 C C . ASP A 1 114 ? -9.690 9.027 10.810 1.00 98.06 114 ASP A C 1
ATOM 862 O O . ASP A 1 114 ? -10.660 9.061 11.574 1.00 98.06 114 ASP A O 1
ATOM 866 N N . VAL A 1 115 ? -9.719 8.328 9.671 1.00 98.19 115 VAL A N 1
ATOM 867 C CA . VAL A 1 115 ? -10.896 7.548 9.258 1.00 98.19 115 VAL A CA 1
ATOM 868 C C . VAL A 1 115 ? -11.188 6.421 10.254 1.00 98.19 115 VAL A C 1
ATOM 870 O O . VAL A 1 115 ? -12.334 6.254 10.673 1.00 98.19 115 VAL A O 1
ATOM 873 N N . LEU A 1 116 ? -10.173 5.666 10.688 1.00 98.38 116 LEU A N 1
ATOM 874 C CA . LEU A 1 116 ? -10.352 4.591 11.673 1.00 98.38 116 LEU A CA 1
ATOM 875 C C . LEU A 1 116 ? -10.830 5.118 13.033 1.00 98.38 116 LEU A C 1
ATOM 877 O O . LEU A 1 116 ? -11.667 4.478 13.669 1.00 98.38 116 LEU A O 1
ATOM 881 N N . ARG A 1 117 ? -10.354 6.289 13.475 1.00 97.62 117 ARG A N 1
ATOM 882 C CA . ARG A 1 117 ? -10.854 6.956 14.691 1.00 97.62 117 ARG A CA 1
ATOM 883 C C . ARG A 1 117 ? -12.333 7.302 14.565 1.00 97.62 117 ARG A C 1
ATOM 885 O O . ARG A 1 117 ? -13.095 7.015 15.485 1.00 97.62 117 ARG A O 1
ATOM 892 N N . ALA A 1 118 ? -12.752 7.865 13.432 1.00 97.25 118 ALA A N 1
ATOM 893 C CA . ALA A 1 118 ? -14.161 8.162 13.183 1.00 97.25 118 ALA A CA 1
ATOM 894 C C . ALA A 1 118 ? -15.023 6.885 13.204 1.00 97.25 118 ALA A C 1
ATOM 896 O O . ALA A 1 118 ? -16.065 6.856 13.858 1.00 97.25 118 ALA A O 1
ATOM 897 N N . ILE A 1 119 ? -14.555 5.804 12.571 1.00 98.19 119 ILE A N 1
ATOM 898 C CA . ILE A 1 119 ? -15.229 4.495 12.598 1.00 98.19 119 ILE A CA 1
ATOM 899 C C . ILE A 1 119 ? -15.331 3.958 14.030 1.00 98.19 119 ILE A C 1
ATOM 901 O O . ILE A 1 119 ? -16.387 3.466 14.414 1.00 98.19 119 ILE A O 1
ATOM 905 N N . ALA A 1 120 ? -14.281 4.082 14.845 1.00 97.44 120 ALA A N 1
ATOM 906 C CA . ALA A 1 120 ? -14.297 3.627 16.235 1.00 97.44 120 ALA A CA 1
ATOM 907 C C . ALA A 1 120 ? -15.291 4.400 17.118 1.00 97.44 120 ALA A C 1
ATOM 909 O O . ALA A 1 120 ? -15.897 3.818 18.018 1.00 97.44 120 ALA A O 1
ATOM 910 N N . LEU A 1 121 ? -15.504 5.690 16.841 1.00 96.69 121 LEU A N 1
ATOM 911 C CA . LEU A 1 121 ? -16.511 6.503 17.529 1.00 96.69 121 LEU A CA 1
ATOM 912 C C . LEU A 1 121 ? -17.939 6.102 17.139 1.00 96.69 121 LEU A C 1
ATOM 914 O O . LEU A 1 121 ? -18.805 6.009 18.005 1.00 96.69 121 LEU A O 1
ATOM 918 N N . VAL A 1 122 ? -18.177 5.849 15.849 1.00 96.19 122 VAL A N 1
ATOM 919 C CA . VAL A 1 122 ? -19.509 5.505 15.315 1.00 96.19 122 VAL A CA 1
ATOM 920 C C . VAL A 1 122 ? -19.828 4.010 15.461 1.00 96.19 122 VAL A C 1
ATOM 922 O O . VAL A 1 122 ? -20.993 3.626 15.432 1.00 96.19 122 VAL A O 1
ATOM 925 N N . ARG A 1 123 ? -18.808 3.162 15.657 1.00 95.25 123 ARG A N 1
ATOM 926 C CA . ARG A 1 123 ? -18.887 1.686 15.715 1.00 95.25 123 ARG A CA 1
ATOM 927 C C . ARG A 1 123 ? -19.396 1.027 14.434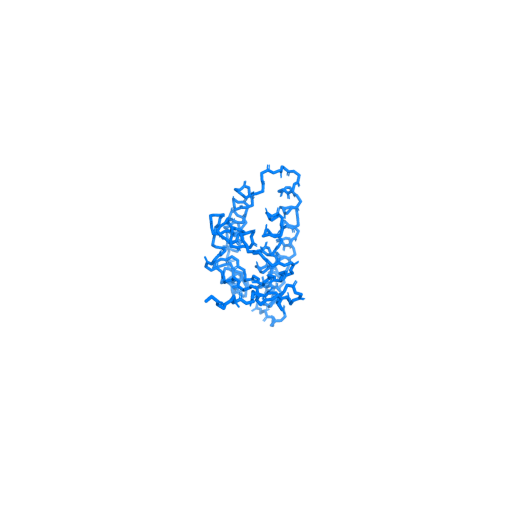 1.00 95.25 123 ARG A C 1
ATOM 929 O O . ARG A 1 123 ? -19.797 -0.132 14.446 1.00 95.25 123 ARG A O 1
ATOM 936 N N . GLN A 1 124 ? -19.345 1.754 13.324 1.00 95.25 124 GLN A N 1
ATOM 937 C CA . GLN A 1 124 ? -19.783 1.283 12.021 1.00 95.25 124 GLN A CA 1
ATOM 938 C C . GLN A 1 124 ? -18.999 2.000 10.924 1.00 95.25 124 GLN A C 1
ATOM 940 O O . GLN A 1 124 ? -18.847 3.222 10.945 1.00 95.25 124 GLN A O 1
ATOM 945 N N . ALA A 1 125 ? -18.521 1.242 9.945 1.00 95.38 125 ALA A N 1
ATOM 946 C CA . ALA A 1 125 ? -17.975 1.773 8.709 1.00 95.38 125 ALA A CA 1
ATOM 947 C C . ALA A 1 125 ? -19.046 1.758 7.610 1.00 95.38 125 ALA A C 1
ATOM 949 O O . ALA A 1 125 ? -19.804 0.795 7.476 1.00 95.38 125 ALA A O 1
ATOM 950 N N . GLY A 1 126 ? -19.091 2.815 6.800 1.00 94.69 126 GLY A N 1
ATOM 951 C CA . GLY A 1 126 ? -19.809 2.804 5.524 1.00 94.69 126 GLY A CA 1
ATOM 952 C C . GLY A 1 126 ? -18.944 2.219 4.405 1.00 94.69 126 GLY A C 1
ATOM 953 O O . GLY A 1 126 ? -17.717 2.180 4.524 1.00 94.69 126 GLY A O 1
ATOM 954 N N . ASP A 1 127 ? -19.570 1.819 3.298 1.00 96.38 127 ASP A N 1
ATOM 955 C CA . ASP A 1 127 ? -18.878 1.221 2.142 1.00 96.38 127 ASP A CA 1
ATOM 956 C C . ASP A 1 127 ? -17.787 2.140 1.591 1.00 96.38 127 ASP A C 1
ATOM 958 O O . ASP A 1 127 ? -16.656 1.716 1.384 1.00 96.38 127 ASP A O 1
ATOM 962 N N . ARG A 1 128 ? -18.064 3.447 1.522 1.00 96.25 128 ARG A N 1
ATOM 963 C CA . ARG A 1 128 ? -17.079 4.453 1.104 1.00 96.25 128 ARG A CA 1
ATOM 964 C C . ARG A 1 128 ? -15.806 4.445 1.958 1.00 96.25 128 ARG A C 1
ATOM 966 O O . ARG A 1 128 ? -14.721 4.653 1.424 1.00 96.25 128 ARG A O 1
ATOM 973 N N . SER A 1 129 ? -15.922 4.232 3.269 1.00 96.25 129 SER A N 1
ATOM 974 C CA . SER A 1 129 ? -14.755 4.176 4.157 1.00 96.25 129 SER A CA 1
ATOM 975 C C . SER A 1 129 ? -13.974 2.877 3.975 1.00 96.25 129 SER A C 1
ATOM 977 O O . SER A 1 129 ? -12.746 2.902 4.022 1.00 96.25 129 SER A O 1
ATOM 979 N N . ARG A 1 130 ? -14.668 1.754 3.735 1.00 98.00 130 ARG A N 1
ATOM 980 C CA . ARG A 1 130 ? -14.034 0.465 3.410 1.00 98.00 130 ARG A CA 1
ATOM 981 C C . ARG A 1 130 ? -13.256 0.553 2.102 1.00 98.00 130 ARG A C 1
ATOM 983 O O . ARG A 1 130 ? -12.086 0.183 2.084 1.00 98.00 130 ARG A O 1
ATOM 990 N N . ASP A 1 131 ? -13.875 1.102 1.061 1.00 97.75 131 ASP A N 1
ATOM 991 C CA . ASP A 1 131 ? -13.270 1.251 -0.264 1.00 97.75 131 ASP A CA 1
ATOM 992 C C . ASP A 1 131 ? -12.061 2.187 -0.231 1.00 97.75 131 ASP A C 1
ATOM 994 O O . ASP A 1 131 ? -11.015 1.861 -0.788 1.00 97.75 131 ASP A O 1
ATOM 998 N N . LEU A 1 132 ? -12.171 3.320 0.476 1.00 97.81 132 LEU A N 1
ATOM 999 C CA . LEU A 1 132 ? -11.050 4.239 0.677 1.00 97.81 132 LEU A CA 1
ATOM 1000 C C . LEU A 1 132 ? -9.872 3.535 1.361 1.00 97.81 132 LEU A C 1
ATOM 1002 O O . LEU A 1 132 ? -8.743 3.612 0.881 1.00 97.81 132 LEU A O 1
ATOM 1006 N N . ILE A 1 133 ? -10.136 2.842 2.473 1.00 98.31 133 ILE A N 1
ATOM 1007 C CA . ILE A 1 133 ? -9.087 2.185 3.256 1.00 98.31 133 ILE A CA 1
ATOM 1008 C C . ILE A 1 133 ? -8.439 1.048 2.464 1.00 98.31 133 ILE A C 1
ATOM 1010 O O . ILE A 1 133 ? -7.217 0.950 2.465 1.00 98.31 133 ILE A O 1
ATOM 1014 N N . ALA A 1 134 ? -9.222 0.219 1.771 1.00 97.75 134 ALA A N 1
ATOM 1015 C CA . ALA A 1 134 ? -8.698 -0.853 0.930 1.00 97.75 134 ALA A CA 1
ATOM 1016 C C . ALA A 1 134 ? -7.858 -0.308 -0.238 1.00 97.75 134 ALA A C 1
ATOM 1018 O O . ALA A 1 134 ? -6.756 -0.808 -0.464 1.00 97.75 134 ALA A O 1
ATOM 1019 N N . GLY A 1 135 ? -8.340 0.751 -0.901 1.00 98.00 135 GLY A N 1
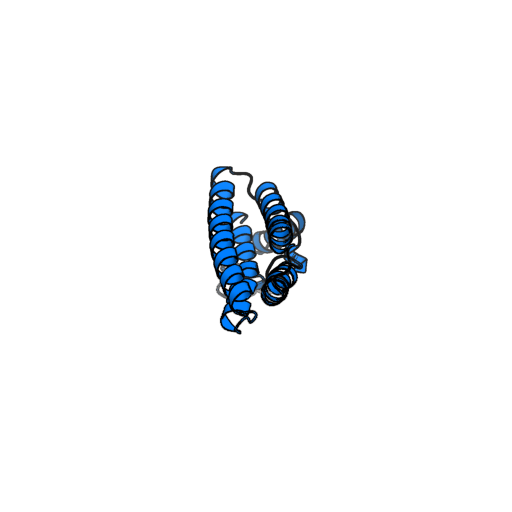ATOM 1020 C CA . GLY A 1 135 ? -7.728 1.348 -2.091 1.00 98.00 135 GLY A CA 1
ATOM 1021 C C . GLY A 1 135 ? -6.322 1.915 -1.883 1.00 98.00 135 GLY A C 1
ATOM 1022 O O . GLY A 1 135 ? -5.544 2.023 -2.835 1.00 98.00 135 GLY A O 1
ATOM 1023 N N . TYR A 1 136 ? -5.945 2.240 -0.641 1.00 98.69 136 TYR A N 1
ATOM 1024 C CA . TYR A 1 136 ? -4.566 2.619 -0.329 1.00 98.69 136 TYR A CA 1
ATOM 1025 C C . TYR A 1 136 ? -3.559 1.530 -0.717 1.00 98.69 136 TYR A C 1
ATOM 1027 O O . TYR A 1 136 ? -2.459 1.852 -1.165 1.00 98.69 136 TYR A O 1
ATOM 1035 N N . GLY A 1 137 ? -3.929 0.250 -0.617 1.00 98.50 137 GLY A N 1
ATOM 1036 C CA . GLY A 1 137 ? -3.049 -0.854 -0.989 1.00 98.50 137 GLY A CA 1
ATOM 1037 C C . GLY A 1 137 ? -2.591 -0.778 -2.451 1.00 98.50 137 GLY A C 1
ATOM 1038 O O . GLY A 1 137 ? -1.397 -0.918 -2.737 1.00 98.50 137 GLY A O 1
ATOM 1039 N N . GLU A 1 138 ? -3.517 -0.519 -3.374 1.00 98.44 138 GLU A N 1
ATOM 1040 C CA . GLU A 1 138 ? -3.244 -0.336 -4.800 1.00 98.44 138 GLU A CA 1
ATOM 1041 C C . GLU A 1 138 ? -2.411 0.929 -5.050 1.00 98.44 138 GLU A C 1
ATOM 1043 O O . GLU A 1 138 ? -1.421 0.882 -5.789 1.00 98.44 138 GLU A O 1
ATOM 1048 N N . ILE A 1 139 ? -2.744 2.043 -4.389 1.00 98.31 139 ILE A N 1
ATOM 1049 C CA . ILE A 1 139 ? -1.992 3.307 -4.490 1.00 98.31 139 ILE A CA 1
ATOM 1050 C C . ILE A 1 139 ? -0.524 3.102 -4.095 1.00 98.31 139 ILE A C 1
ATOM 1052 O O . ILE A 1 139 ? 0.384 3.553 -4.793 1.00 98.31 139 ILE A O 1
ATOM 1056 N N . TRP A 1 140 ? -0.266 2.396 -2.997 1.00 98.56 140 TRP A N 1
ATOM 1057 C CA . TRP A 1 140 ? 1.092 2.142 -2.523 1.00 98.56 140 TRP A CA 1
ATOM 1058 C C . TRP A 1 140 ? 1.876 1.242 -3.479 1.00 98.56 140 TRP A C 1
ATOM 1060 O O . TRP A 1 140 ? 3.004 1.563 -3.848 1.00 98.56 140 TRP A O 1
ATOM 1070 N N . SER A 1 141 ? 1.269 0.144 -3.937 1.00 98.31 141 SER A N 1
ATOM 1071 C CA . SER A 1 141 ? 1.924 -0.779 -4.875 1.00 98.31 141 SER A CA 1
ATOM 1072 C C . SER A 1 141 ? 2.255 -0.128 -6.225 1.00 98.31 141 SER A C 1
ATOM 1074 O O . SER A 1 141 ? 3.348 -0.330 -6.750 1.00 98.31 141 SER A O 1
ATOM 1076 N N . SER A 1 142 ? 1.347 0.697 -6.759 1.00 98.12 142 SER A N 1
ATOM 1077 C CA . SER A 1 142 ? 1.528 1.400 -8.035 1.00 98.12 142 SER A CA 1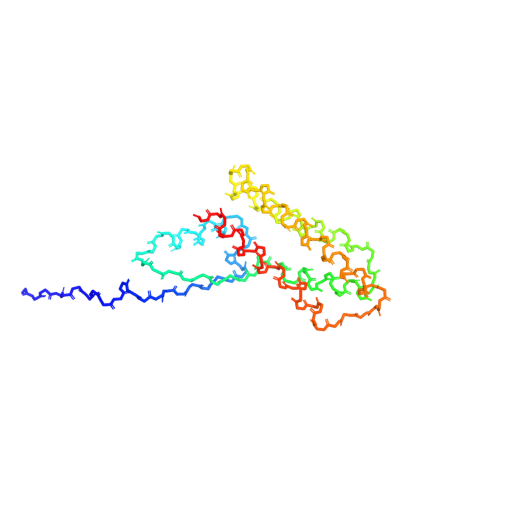
ATOM 1078 C C . SER A 1 142 ? 2.613 2.465 -7.955 1.00 98.12 142 SER A C 1
ATOM 1080 O O . SER A 1 142 ? 3.493 2.489 -8.812 1.00 98.12 142 SER A O 1
ATOM 1082 N N . ARG A 1 143 ? 2.613 3.291 -6.900 1.00 97.75 143 ARG A N 1
ATOM 1083 C CA . ARG A 1 143 ? 3.669 4.287 -6.658 1.00 97.75 143 ARG A CA 1
ATOM 1084 C C . ARG A 1 143 ? 5.038 3.630 -6.506 1.00 97.75 143 ARG A C 1
ATOM 1086 O O . ARG A 1 143 ? 6.010 4.125 -7.065 1.00 97.75 143 ARG A O 1
ATOM 1093 N N . LEU A 1 144 ? 5.114 2.518 -5.774 1.00 98.25 144 LEU A N 1
ATOM 1094 C CA . LEU A 1 144 ? 6.374 1.811 -5.562 1.00 98.25 144 LEU A CA 1
ATOM 1095 C C . LEU A 1 144 ? 6.909 1.182 -6.850 1.00 98.25 144 LEU A C 1
ATOM 1097 O O . LEU A 1 144 ? 8.088 1.347 -7.146 1.00 98.25 144 LEU A O 1
ATOM 1101 N N . LEU A 1 145 ? 6.060 0.503 -7.630 1.00 98.00 145 LEU A N 1
ATOM 1102 C CA . LEU A 1 145 ? 6.487 -0.058 -8.912 1.00 98.00 145 LEU A CA 1
ATOM 1103 C C . LEU A 1 145 ? 6.933 1.052 -9.871 1.00 98.00 145 LEU A C 1
ATOM 1105 O O . LEU A 1 145 ? 7.994 0.937 -10.469 1.00 98.00 145 LEU A O 1
ATOM 1109 N N . ALA A 1 146 ? 6.167 2.143 -9.963 1.00 96.31 146 ALA A N 1
ATOM 1110 C CA . ALA A 1 146 ? 6.491 3.273 -10.830 1.00 96.31 146 ALA A CA 1
ATOM 1111 C C . ALA A 1 146 ? 7.799 3.980 -10.452 1.00 96.31 146 ALA A C 1
ATOM 1113 O O . ALA A 1 146 ? 8.468 4.500 -11.330 1.00 96.31 146 ALA A O 1
ATOM 1114 N N . ALA A 1 147 ? 8.152 4.023 -9.166 1.00 95.69 147 ALA A N 1
ATOM 1115 C CA . ALA A 1 147 ? 9.407 4.620 -8.718 1.00 95.69 147 ALA A CA 1
ATOM 1116 C C . ALA A 1 147 ? 10.613 3.673 -8.819 1.00 95.69 147 ALA A C 1
ATOM 1118 O O . ALA A 1 147 ? 11.753 4.121 -8.703 1.00 95.69 147 ALA A O 1
ATOM 1119 N N . TYR A 1 148 ? 10.367 2.366 -8.939 1.00 96.19 148 TYR A N 1
ATOM 1120 C CA . TYR A 1 148 ? 11.416 1.368 -9.118 1.00 96.19 148 TYR A CA 1
ATOM 1121 C C . TYR A 1 148 ? 11.804 1.178 -10.593 1.00 96.19 148 TYR A C 1
ATOM 1123 O O . TYR A 1 148 ? 12.975 0.911 -10.866 1.00 96.19 148 TYR A O 1
ATOM 1131 N N . LEU A 1 149 ? 10.829 1.301 -11.503 1.00 93.38 149 LEU A N 1
ATOM 1132 C CA . LEU A 1 149 ? 11.029 1.351 -12.957 1.00 93.38 149 LEU A CA 1
ATOM 1133 C C . LEU A 1 149 ? 11.760 2.635 -13.377 1.00 93.38 149 LEU A C 1
ATOM 1135 O O . LEU A 1 149 ? 12.606 2.535 -14.292 1.00 93.38 149 LEU A O 1
#

Mean predicted aligned error: 5.47 Å

pLDDT: mean 92.63, std 13.72, range [35.5, 98.81]

Nearest PDB structures (foldseek):
  3c1m-assembly1_A  TM=9.384E-01  e=6.602E-07  Methanocaldococcus jannaschii
  3c1m-assembly1_D  TM=9.402E-01  e=1.311E-06  Methanocaldococcus jannaschii
  3c1n-assembly3_C  TM=8.813E-01  e=7.734E-07  Methanocaldococcus jannaschii
  2cdq-assembly1_B  TM=8.632E-01  e=8.595E-07  Arabidopsis thaliana
  3c1n-assembly3_D  TM=8.992E-01  e=1.457E-06  Methanocaldococcus jannaschii

Secondary structure (DSSP, 8-state):
--------TTTTSPEEEEE-GGGGSSHHHHHHHHHHHHS---S-EEEEEPPSTTHHHHHHHHHHHHHTT-TTHHHHHHHHHHHHHHHHHHH--SHHHHHHHHHHHHHHHHHHHHHHHHHHHHT---HHHHHHHHHHHHHHHHHHHHHH-

Solvent-accessible surface area (backbone atoms only — not comparable to full-atom values): 8284 Å² total; per-residue (Å²): 140,78,83,79,77,76,81,80,82,64,70,83,52,78,45,77,47,77,43,51,22,75,52,34,55,46,44,71,33,44,50,56,52,48,50,61,62,71,71,47,97,61,82,37,78,43,82,47,60,41,21,31,44,68,40,42,60,53,39,50,49,46,51,59,34,18,34,68,55,48,90,56,52,65,63,54,50,50,52,53,48,53,56,51,52,55,31,44,62,70,58,32,76,52,64,70,62,34,51,51,55,52,50,53,51,51,51,53,52,50,55,50,50,54,53,40,49,52,20,36,74,69,46,51,75,54,70,71,57,53,52,55,51,32,48,48,27,30,54,52,38,44,54,52,52,63,69,60,106

Radius of gyration: 19.41 Å; Cα contacts (8 Å, |Δi|>4): 155; chains: 1; bounding box: 38×31×72 Å